Protein AF-A0A7S1PLP3-F1 (afdb_monomer_lite)

Radius of gyration: 29.37 Å; chains: 1; bounding box: 54×60×87 Å

Foldseek 3Di:
DDDDDDDDDDDDDDDDPPPDDDDDDDDDPDDDDDDPDDDDDDDDDDDDDPPPPDPPDPPDPDDQDKDWDWDDDDVQEIEIWIDTPPFWTKFEFAAQWDADVVGDTDGDDDGHYDYRHDHDADDDDPDPTRHDVSHRGDMDTD

pLDDT: mean 73.79, std 24.5, range [32.69, 98.5]

Structure (mmCIF, N/CA/C/O backbone):
data_AF-A0A7S1PLP3-F1
#
_entry.id   AF-A0A7S1PLP3-F1
#
loop_
_atom_site.group_PDB
_atom_site.id
_atom_site.type_symbol
_atom_site.label_atom_id
_atom_site.label_alt_id
_atom_site.label_comp_id
_atom_site.label_asym_id
_atom_site.label_entity_id
_atom_site.label_seq_id
_atom_site.pdbx_PDB_ins_code
_atom_site.Cartn_x
_atom_site.Cartn_y
_atom_site.Cartn_z
_atom_site.occupancy
_atom_site.B_iso_or_equiv
_atom_site.auth_seq_id
_atom_site.auth_comp_id
_atom_site.auth_asym_id
_atom_site.auth_atom_id
_atom_site.pdbx_PDB_model_num
ATOM 1 N N . ASP A 1 1 ? -27.451 32.252 -9.519 1.00 45.56 1 ASP A N 1
ATOM 2 C CA . ASP A 1 1 ? -28.632 31.419 -9.812 1.00 45.56 1 ASP A CA 1
ATOM 3 C C . ASP A 1 1 ? -28.211 30.038 -10.278 1.00 45.56 1 ASP A C 1
ATOM 5 O O . ASP A 1 1 ? -27.270 29.959 -11.060 1.00 45.56 1 ASP A O 1
ATOM 9 N N . MET A 1 2 ? -28.911 29.007 -9.777 1.00 42.78 2 MET A N 1
ATOM 10 C CA . MET A 1 2 ? -28.607 27.554 -9.733 1.00 42.78 2 MET A CA 1
ATOM 11 C C . MET A 1 2 ? -27.787 27.170 -8.484 1.00 42.78 2 MET A C 1
ATOM 13 O O . MET A 1 2 ? -26.572 27.326 -8.490 1.00 42.78 2 MET A O 1
ATOM 17 N N . GLU A 1 3 ? -28.347 26.857 -7.304 1.00 38.97 3 GLU A N 1
ATOM 18 C CA . GLU A 1 3 ? -29.478 25.983 -6.890 1.00 38.97 3 GLU A CA 1
ATOM 19 C C . GLU A 1 3 ? -29.268 24.489 -7.236 1.00 38.97 3 GLU A C 1
ATOM 21 O O . GLU A 1 3 ? -28.968 24.174 -8.385 1.00 38.97 3 GLU A O 1
ATOM 26 N N . TYR A 1 4 ? -29.527 23.618 -6.238 1.00 39.72 4 TYR A N 1
ATOM 27 C CA . TYR A 1 4 ? -29.564 22.134 -6.184 1.00 39.72 4 TYR A CA 1
ATOM 28 C C . TYR A 1 4 ? -28.262 21.407 -5.754 1.00 39.72 4 TYR A C 1
ATOM 30 O O . TYR A 1 4 ? -27.228 21.562 -6.384 1.00 39.72 4 TYR A O 1
ATOM 38 N N . ALA A 1 5 ? -28.221 20.533 -4.736 1.00 37.41 5 ALA A N 1
ATOM 39 C CA . ALA A 1 5 ? -29.271 19.990 -3.868 1.00 37.41 5 ALA A CA 1
ATOM 40 C C . ALA A 1 5 ? -28.665 19.409 -2.573 1.00 37.41 5 ALA A C 1
ATOM 42 O O . ALA A 1 5 ? -27.703 18.643 -2.619 1.00 37.41 5 ALA A O 1
ATOM 43 N N . GLN A 1 6 ? -29.271 19.730 -1.431 1.00 42.69 6 GLN A N 1
ATOM 44 C CA . GLN A 1 6 ? -29.097 19.000 -0.174 1.00 42.69 6 GLN A CA 1
ATOM 45 C C . GLN A 1 6 ? -29.888 17.685 -0.238 1.00 42.69 6 GLN A C 1
ATOM 47 O O . GLN A 1 6 ? -31.063 17.684 -0.603 1.00 42.69 6 GLN A O 1
ATOM 52 N N . LEU A 1 7 ? -29.246 16.577 0.135 1.00 43.81 7 LEU A N 1
ATOM 53 C CA . LEU A 1 7 ? -29.865 15.262 0.326 1.00 43.81 7 LEU A CA 1
ATOM 54 C C . LEU A 1 7 ? -29.689 14.810 1.789 1.00 43.81 7 LEU A C 1
ATOM 56 O O . LEU A 1 7 ? -28.767 15.275 2.458 1.00 43.81 7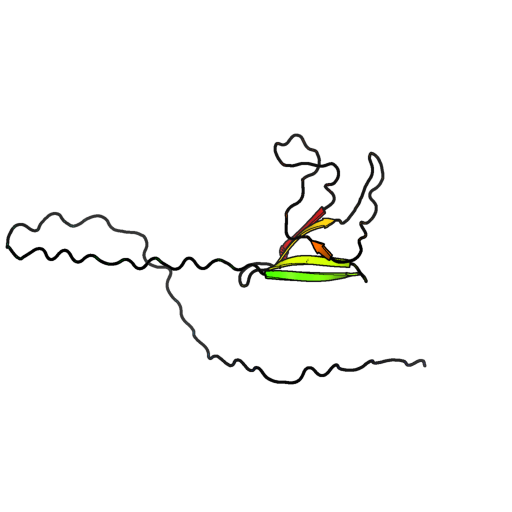 LEU A O 1
ATOM 60 N N . PRO A 1 8 ? -30.618 13.984 2.303 1.00 39.44 8 PRO A N 1
ATOM 61 C CA . PRO A 1 8 ? -31.160 14.131 3.651 1.00 39.44 8 PRO A CA 1
ATOM 62 C C . PRO A 1 8 ? -30.342 13.478 4.765 1.00 39.44 8 PRO A C 1
ATOM 64 O O . PRO A 1 8 ? -29.719 12.431 4.588 1.00 39.44 8 PRO A O 1
ATOM 67 N N . ASP A 1 9 ? -30.475 14.081 5.946 1.00 33.44 9 ASP A N 1
ATOM 68 C CA . ASP A 1 9 ? -30.081 13.544 7.243 1.00 33.44 9 ASP A CA 1
ATOM 69 C C . ASP A 1 9 ? -30.701 12.159 7.467 1.00 33.44 9 ASP A C 1
ATOM 71 O O . ASP A 1 9 ? -31.897 12.009 7.739 1.00 33.44 9 ASP A O 1
ATOM 75 N N . ALA A 1 10 ? -29.874 11.120 7.368 1.00 39.69 10 ALA A N 1
ATOM 76 C CA . ALA A 1 10 ? -30.244 9.797 7.833 1.00 39.69 10 ALA A CA 1
ATOM 77 C C . ALA A 1 10 ? -30.248 9.802 9.368 1.00 39.69 10 ALA A C 1
ATOM 79 O O . ALA A 1 10 ? -29.210 9.805 10.029 1.00 39.69 10 ALA A O 1
ATOM 80 N N . ALA A 1 11 ? -31.458 9.811 9.920 1.00 35.78 11 ALA A N 1
ATOM 81 C CA . ALA A 1 11 ? -31.743 9.625 11.329 1.00 35.78 11 ALA A CA 1
ATOM 82 C C . ALA A 1 11 ? -31.150 8.301 11.848 1.00 35.78 11 ALA A C 1
ATOM 84 O O . ALA A 1 11 ? -31.683 7.224 11.583 1.00 35.78 11 ALA A O 1
ATOM 85 N N . VAL A 1 12 ? -30.086 8.379 12.650 1.00 38.38 12 VAL A N 1
ATOM 86 C CA . VAL A 1 12 ? -29.705 7.294 13.562 1.00 38.38 12 VAL A CA 1
ATOM 87 C C . VAL A 1 12 ? -30.344 7.586 14.914 1.00 38.38 12 VAL A C 1
ATOM 89 O O . VAL A 1 12 ? -29.985 8.524 15.625 1.00 38.38 12 VAL A O 1
ATOM 92 N N . SER A 1 13 ? -31.359 6.783 15.218 1.00 35.69 13 SER A N 1
ATOM 93 C CA . SER A 1 13 ? -32.118 6.806 16.459 1.00 35.69 13 SER A CA 1
ATOM 94 C C . SER A 1 13 ? -31.227 6.499 17.668 1.00 35.69 13 SER A C 1
ATOM 96 O O . SER A 1 13 ? -30.545 5.482 17.744 1.00 35.69 13 SER A O 1
ATOM 98 N N . SER A 1 14 ? -31.272 7.452 18.592 1.00 44.22 14 SER A N 1
ATOM 99 C CA . SER A 1 14 ? -31.024 7.414 20.031 1.00 44.22 14 SER A CA 1
ATOM 100 C C . SER A 1 14 ? -30.798 6.067 20.742 1.00 44.22 14 SER A C 1
ATOM 102 O O . SER A 1 14 ? -31.600 5.145 20.630 1.00 44.22 14 SER A O 1
ATOM 104 N N . ASN A 1 15 ? -29.855 6.150 21.693 1.00 42.16 15 ASN A N 1
ATOM 105 C CA . ASN A 1 15 ? -29.774 5.473 22.999 1.00 42.16 15 ASN A CA 1
ATOM 106 C C . ASN A 1 15 ? -28.843 4.262 23.135 1.00 42.16 15 ASN A C 1
ATOM 108 O O . ASN A 1 15 ? -29.319 3.145 23.267 1.00 42.16 15 ASN A O 1
ATOM 112 N N . THR A 1 16 ? -27.556 4.542 23.387 1.00 39.03 16 THR A N 1
ATOM 113 C CA . THR A 1 16 ? -26.857 3.927 24.533 1.00 39.03 16 THR A CA 1
ATOM 114 C C . THR A 1 16 ? -25.904 4.942 25.159 1.00 39.03 16 THR A C 1
ATOM 116 O O . THR A 1 16 ? -24.770 5.138 24.731 1.00 39.03 16 THR A O 1
ATOM 119 N N . ARG A 1 17 ? -26.390 5.638 26.187 1.00 33.34 17 ARG A N 1
ATOM 120 C CA . ARG A 1 17 ? -25.596 6.540 27.020 1.00 33.34 17 ARG A CA 1
ATOM 121 C C . ARG A 1 17 ? -24.902 5.693 28.094 1.00 33.34 17 ARG A C 1
ATOM 123 O O . ARG A 1 17 ? -25.455 5.504 29.170 1.00 33.34 17 ARG A O 1
ATOM 130 N N . CYS A 1 18 ? -23.707 5.171 27.817 1.00 35.75 18 CYS A N 1
ATOM 131 C CA . CYS A 1 18 ? -22.855 4.589 28.860 1.00 35.75 18 CYS A CA 1
ATOM 132 C C . CYS A 1 18 ? -22.183 5.717 29.651 1.00 35.75 18 CYS A C 1
ATOM 134 O O . CYS A 1 18 ? -21.009 6.022 29.468 1.00 35.75 18 CYS A O 1
ATOM 136 N N . THR A 1 19 ? -22.933 6.366 30.541 1.00 43.66 19 THR A N 1
ATOM 137 C CA . THR A 1 19 ? -22.336 7.135 31.637 1.00 43.66 19 THR A CA 1
ATOM 138 C C . THR A 1 19 ? -21.861 6.158 32.703 1.00 43.66 19 THR A C 1
ATOM 140 O O . THR A 1 19 ? -22.561 5.910 33.681 1.00 43.66 19 THR A O 1
ATOM 143 N N . ALA A 1 20 ? -20.667 5.604 32.512 1.00 39.44 20 ALA A N 1
ATOM 144 C CA . ALA A 1 20 ? -19.888 5.018 33.592 1.00 39.44 20 ALA A CA 1
ATOM 145 C C . ALA A 1 20 ? -18.874 6.072 34.053 1.00 39.44 20 ALA A C 1
ATOM 147 O O . ALA A 1 20 ? -17.803 6.252 33.486 1.00 39.44 20 ALA A O 1
ATOM 148 N N . THR A 1 21 ? -19.318 6.854 35.033 1.00 32.69 21 THR A N 1
ATOM 149 C CA . THR A 1 21 ? -18.531 7.364 36.163 1.00 32.69 21 THR A CA 1
ATOM 150 C C . THR A 1 21 ? -17.008 7.176 36.088 1.00 32.69 21 THR A C 1
ATOM 152 O O . THR A 1 21 ? -16.500 6.076 36.264 1.00 32.69 21 THR A O 1
ATOM 155 N N . ARG A 1 22 ? -16.296 8.296 35.930 1.00 39.47 22 ARG A N 1
ATOM 156 C CA . ARG A 1 22 ? -15.127 8.725 36.723 1.00 39.47 22 ARG A CA 1
ATOM 157 C C . ARG A 1 22 ? -14.527 7.647 37.654 1.00 39.47 22 ARG A C 1
ATOM 159 O O . ARG A 1 22 ? -15.040 7.447 38.749 1.00 39.47 22 ARG A O 1
ATOM 166 N N . TRP A 1 23 ? -13.395 7.054 37.273 1.00 35.97 23 TRP A N 1
ATOM 167 C CA . TRP A 1 23 ? -12.451 6.421 38.206 1.00 35.97 23 TRP A CA 1
ATOM 168 C C . TRP A 1 23 ? -11.042 6.969 37.942 1.00 35.97 23 TRP A C 1
ATOM 170 O O . TRP A 1 23 ? -10.481 6.716 36.877 1.00 35.97 23 TRP A O 1
ATOM 180 N N . PRO A 1 24 ? -10.466 7.749 38.873 1.00 50.97 24 PRO A N 1
ATOM 181 C CA . PRO A 1 24 ? -9.048 8.064 38.884 1.00 50.97 24 PRO A CA 1
ATOM 182 C C . PRO A 1 24 ? -8.333 7.026 39.756 1.00 50.97 24 PRO A C 1
ATOM 184 O O . PRO A 1 24 ? -8.516 7.007 40.970 1.00 50.97 24 PRO A O 1
ATOM 187 N N . SER A 1 25 ? -7.539 6.134 39.172 1.00 47.34 25 SER A N 1
ATOM 188 C CA . SER A 1 25 ? -6.631 5.242 39.919 1.00 47.34 25 SER A CA 1
ATOM 189 C C . SER A 1 25 ? -5.571 4.750 38.924 1.00 47.34 25 SER A C 1
ATOM 191 O O . SER A 1 25 ? -5.881 3.954 38.052 1.00 47.34 25 SER A O 1
ATOM 193 N N . ALA A 1 26 ? -4.363 5.307 38.826 1.00 48.22 26 ALA A N 1
ATOM 194 C CA . ALA A 1 26 ? -3.304 5.251 39.831 1.00 48.22 26 ALA A CA 1
ATOM 195 C C . ALA A 1 26 ? -3.192 3.865 40.495 1.00 48.22 26 ALA A C 1
ATOM 197 O O . ALA A 1 26 ? -3.554 3.696 41.650 1.00 48.22 26 ALA A O 1
ATOM 198 N N . CYS A 1 27 ? -2.660 2.887 39.761 1.00 38.16 27 CYS A N 1
ATOM 199 C CA . CYS A 1 27 ? -1.972 1.722 40.325 1.00 38.16 27 CYS A CA 1
ATOM 200 C C . CYS A 1 27 ? -0.664 1.577 39.537 1.00 38.16 27 CYS A C 1
ATOM 202 O O . CYS A 1 27 ? -0.637 1.058 38.430 1.00 38.16 27 CYS A O 1
ATOM 204 N N . ALA A 1 28 ? 0.367 2.324 39.929 1.00 42.12 28 ALA A N 1
ATOM 205 C CA . ALA A 1 28 ? 1.402 1.816 40.829 1.00 42.12 28 ALA A CA 1
ATOM 206 C C . ALA A 1 28 ? 2.147 0.628 40.201 1.00 42.12 28 ALA A C 1
ATOM 208 O O . ALA A 1 28 ? 1.964 -0.528 40.566 1.00 42.12 28 ALA A O 1
ATOM 209 N N . CYS A 1 29 ? 3.012 0.966 39.244 1.00 39.31 29 CYS A N 1
ATOM 210 C CA . CYS A 1 29 ? 4.127 0.138 38.819 1.00 39.31 29 CYS A CA 1
ATOM 211 C C . CYS A 1 29 ? 5.141 0.115 39.975 1.00 39.31 29 CYS A C 1
ATOM 213 O O . CYS A 1 29 ? 6.014 0.973 40.073 1.00 39.31 29 CYS A O 1
ATOM 215 N N . ALA A 1 30 ? 4.950 -0.789 40.929 1.00 48.56 30 ALA A N 1
ATOM 216 C CA . ALA A 1 30 ? 5.885 -1.009 42.018 1.00 48.56 30 ALA A CA 1
ATOM 217 C C . ALA A 1 30 ? 5.841 -2.483 42.405 1.00 48.56 30 ALA A C 1
ATOM 219 O O . ALA A 1 30 ? 4.760 -3.031 42.590 1.00 48.56 30 ALA A O 1
ATOM 220 N N . LEU A 1 31 ? 7.033 -3.056 42.594 1.00 51.59 31 LEU A N 1
ATOM 221 C CA . LEU A 1 31 ? 7.330 -4.406 43.090 1.00 51.59 31 LEU A CA 1
ATOM 222 C C . LEU A 1 31 ? 7.505 -5.481 42.012 1.00 51.59 31 LEU A C 1
ATOM 224 O O . LEU A 1 31 ? 6.650 -6.331 41.826 1.00 51.59 31 LEU A O 1
ATOM 228 N N . CYS A 1 32 ? 8.695 -5.500 41.405 1.00 41.31 32 CYS A N 1
ATOM 229 C CA . CYS A 1 32 ? 9.356 -6.744 40.985 1.00 41.31 32 CYS A CA 1
ATOM 230 C C . CYS A 1 32 ? 10.892 -6.615 41.064 1.00 41.31 32 CYS A C 1
ATOM 232 O O . CYS A 1 32 ? 11.606 -7.042 40.164 1.00 41.31 32 CYS A O 1
ATOM 234 N N . LEU A 1 33 ? 11.425 -6.028 42.144 1.00 50.53 33 LEU A N 1
ATOM 235 C CA . LEU A 1 33 ? 12.834 -6.205 42.515 1.00 50.53 33 LEU A CA 1
ATOM 236 C C . LEU A 1 33 ? 12.908 -6.675 43.971 1.00 50.53 33 LEU A C 1
ATOM 238 O O . LEU A 1 33 ? 12.685 -5.922 44.914 1.00 50.53 33 LEU A O 1
ATOM 242 N N . LEU A 1 34 ? 13.149 -7.978 44.095 1.00 51.28 34 LEU A N 1
ATOM 243 C CA . LEU A 1 34 ? 13.390 -8.743 45.314 1.00 51.28 34 LEU A CA 1
ATOM 244 C C . LEU A 1 34 ? 14.564 -8.176 46.128 1.00 51.28 34 LEU A C 1
ATOM 246 O O . LEU A 1 34 ? 15.574 -7.788 45.540 1.00 51.28 34 LEU A O 1
ATOM 250 N N . PRO A 1 35 ? 14.548 -8.360 47.457 1.00 44.88 35 PRO A N 1
ATOM 251 C CA . PRO A 1 35 ? 15.753 -8.722 48.176 1.00 44.88 35 PRO A CA 1
ATOM 252 C C . PRO A 1 35 ? 15.658 -10.182 48.636 1.00 44.88 35 PRO A C 1
ATOM 254 O O . PRO A 1 35 ? 14.979 -10.528 49.601 1.00 44.88 35 PRO A O 1
ATOM 257 N N . LEU A 1 36 ? 16.390 -11.041 47.924 1.00 55.62 36 LEU A N 1
ATOM 2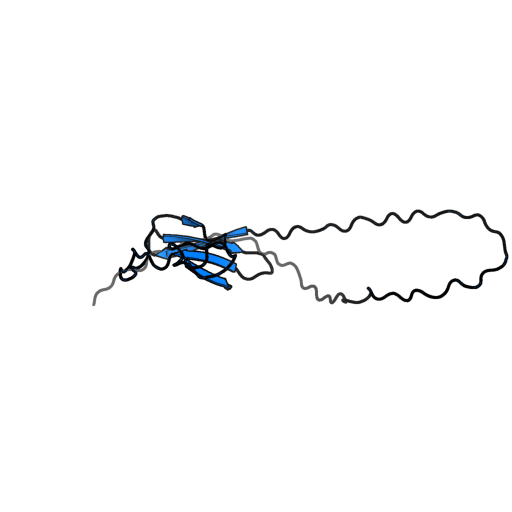58 C CA . LEU A 1 36 ? 16.911 -12.306 48.436 1.00 55.62 36 LEU A CA 1
ATOM 259 C C . LEU A 1 36 ? 17.992 -11.983 49.472 1.00 55.62 36 LEU A C 1
ATOM 261 O O . LEU A 1 36 ? 19.136 -11.759 49.095 1.00 55.62 36 LEU A O 1
ATOM 265 N N . ALA A 1 37 ? 17.637 -11.929 50.751 1.00 50.47 37 ALA A N 1
ATOM 266 C CA . ALA A 1 37 ? 18.532 -12.218 51.875 1.00 50.47 37 ALA A CA 1
ATOM 267 C C . ALA A 1 37 ? 17.799 -11.880 53.169 1.00 50.47 37 ALA A C 1
ATOM 269 O O . ALA A 1 37 ? 17.592 -10.705 53.441 1.00 50.47 37 ALA A O 1
ATOM 270 N N . LEU A 1 38 ? 17.414 -12.903 53.937 1.00 49.28 38 LEU A N 1
ATOM 271 C CA . LEU A 1 38 ? 17.373 -12.942 55.410 1.00 49.28 38 LEU A CA 1
ATOM 272 C C . LEU A 1 38 ? 16.545 -14.162 55.845 1.00 49.28 38 LEU A C 1
ATOM 274 O O . LEU A 1 38 ? 15.411 -14.037 56.281 1.00 49.28 38 LEU A O 1
ATOM 278 N N . LEU A 1 39 ? 17.121 -15.361 55.737 1.00 42.81 39 LEU A N 1
ATOM 279 C CA . LEU A 1 39 ? 16.712 -16.512 56.554 1.00 42.81 39 LEU A CA 1
ATOM 280 C C . LEU A 1 39 ? 17.965 -17.281 56.988 1.00 42.81 39 LEU A C 1
ATOM 282 O O . LEU A 1 39 ? 18.176 -18.442 56.659 1.00 42.81 39 LEU A O 1
ATOM 286 N N . SER A 1 40 ? 18.807 -16.593 57.755 1.00 52.53 40 SER A N 1
ATOM 287 C CA . SER A 1 40 ? 19.903 -17.188 58.518 1.00 52.53 40 SER A CA 1
ATOM 288 C C . SER A 1 40 ? 19.743 -16.751 59.967 1.00 52.53 40 SER A C 1
ATOM 290 O O . SER A 1 40 ? 20.378 -15.785 60.367 1.00 52.53 40 SER A O 1
ATOM 292 N N . VAL A 1 41 ? 18.838 -17.412 60.703 1.00 52.72 41 VAL A N 1
ATOM 293 C CA . VAL A 1 41 ? 18.777 -17.587 62.175 1.00 52.72 41 VAL A CA 1
ATOM 294 C C . VAL A 1 41 ? 17.313 -17.819 62.574 1.00 52.72 41 VAL A C 1
ATOM 296 O O . VAL A 1 41 ? 16.585 -16.891 62.882 1.00 52.72 41 VAL A O 1
ATOM 299 N N . HIS A 1 42 ? 16.888 -19.081 62.611 1.00 40.66 42 HIS A N 1
ATOM 300 C CA . HIS A 1 42 ? 15.872 -19.538 63.564 1.00 40.66 42 HIS A CA 1
ATOM 301 C C . HIS A 1 42 ? 16.277 -20.929 64.052 1.00 40.66 42 HIS A C 1
ATOM 303 O O . HIS A 1 42 ? 15.917 -21.964 63.499 1.00 40.66 42 HIS A O 1
ATOM 309 N N . ARG A 1 43 ? 17.115 -20.938 65.094 1.00 46.66 43 ARG A N 1
ATOM 310 C CA . ARG A 1 43 ? 17.390 -22.118 65.912 1.00 46.66 43 ARG A CA 1
ATOM 311 C C . ARG A 1 43 ? 16.344 -22.149 67.029 1.00 46.66 43 ARG A C 1
ATOM 313 O O . ARG A 1 43 ? 16.277 -21.206 67.805 1.00 46.66 43 ARG A O 1
ATOM 320 N N . ARG A 1 44 ? 15.653 -23.289 67.131 1.00 53.12 44 ARG A N 1
ATOM 321 C CA . ARG A 1 44 ? 14.846 -23.789 68.262 1.00 53.12 44 ARG A CA 1
ATOM 322 C C . ARG A 1 44 ? 13.578 -22.993 68.602 1.00 53.12 44 ARG A C 1
ATOM 324 O O . ARG A 1 44 ? 13.638 -22.009 69.317 1.00 53.12 44 ARG A O 1
ATOM 331 N N . LEU A 1 45 ? 12.424 -23.536 68.236 1.00 44.34 45 LEU A N 1
ATOM 332 C CA . LEU A 1 45 ? 11.508 -24.240 69.146 1.00 44.34 45 LEU A CA 1
ATOM 333 C C . LEU A 1 45 ? 10.419 -24.884 68.283 1.00 44.34 45 LEU A C 1
ATOM 335 O O . LEU A 1 45 ? 9.955 -24.288 67.318 1.00 44.34 45 LEU A O 1
ATOM 339 N N . GLY A 1 46 ? 10.128 -26.152 68.570 1.00 53.19 46 GLY A N 1
ATOM 340 C CA . GLY A 1 46 ? 9.278 -26.992 67.738 1.00 53.19 46 GLY A CA 1
ATOM 341 C C . GLY A 1 46 ? 7.864 -26.449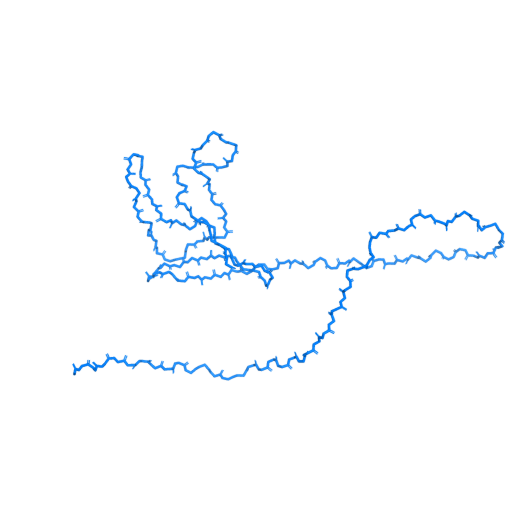 67.622 1.00 53.19 46 GLY A C 1
ATOM 342 O O . GLY A 1 46 ? 7.274 -26.060 68.622 1.00 53.19 46 GLY A O 1
ATOM 343 N N . MET A 1 47 ? 7.335 -26.479 66.405 1.00 48.56 47 MET A N 1
ATOM 344 C CA . MET A 1 47 ? 5.916 -26.396 66.098 1.00 48.56 47 MET A CA 1
ATOM 345 C C . MET A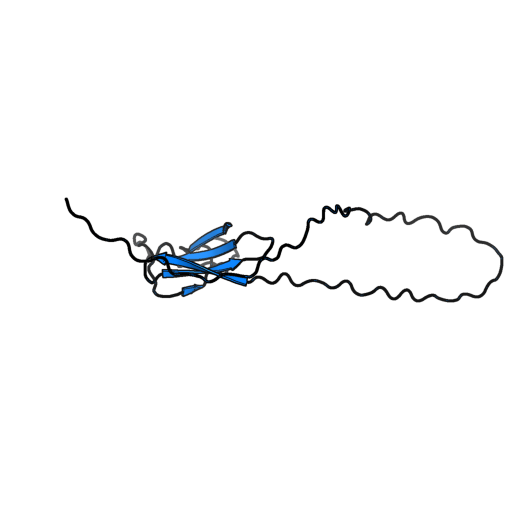 1 47 ? 5.721 -26.919 64.673 1.00 48.56 47 MET A C 1
ATOM 347 O O . MET A 1 47 ? 6.533 -26.672 63.792 1.00 48.56 47 MET A O 1
ATOM 351 N N . SER A 1 48 ? 4.683 -27.733 64.525 1.00 49.31 48 SER A N 1
ATOM 352 C CA . SER A 1 48 ? 4.340 -28.565 63.375 1.00 49.31 48 SER A CA 1
ATOM 353 C C . SER A 1 48 ? 4.316 -27.798 62.047 1.00 49.31 48 SER A C 1
ATOM 355 O O . SER A 1 48 ? 3.524 -26.868 61.890 1.00 49.31 48 SER A O 1
ATOM 357 N N . ASP A 1 49 ? 5.126 -28.242 61.080 1.00 43.47 49 ASP A N 1
ATOM 358 C CA . ASP A 1 49 ? 5.156 -27.713 59.713 1.00 43.47 49 ASP A CA 1
ATOM 359 C C . ASP A 1 49 ? 3.842 -28.040 58.994 1.00 43.47 49 ASP A C 1
ATOM 361 O O . ASP A 1 49 ? 3.641 -29.127 58.450 1.00 43.47 49 ASP A O 1
ATOM 365 N N . THR A 1 50 ? 2.915 -27.087 58.996 1.00 55.81 50 THR A N 1
ATOM 366 C CA . THR A 1 50 ? 1.810 -27.082 58.038 1.00 55.81 50 THR A CA 1
ATOM 367 C C . THR A 1 50 ? 2.309 -26.386 56.779 1.00 55.81 50 THR A C 1
ATOM 369 O O . THR A 1 50 ? 2.431 -25.166 56.715 1.00 55.81 50 THR A O 1
ATOM 372 N N . VAL A 1 51 ? 2.655 -27.192 55.774 1.00 55.56 51 VAL A N 1
ATOM 373 C CA . VAL A 1 51 ? 3.021 -26.721 54.436 1.00 55.56 51 VAL A CA 1
ATOM 374 C C . VAL A 1 51 ? 1.780 -26.087 53.805 1.00 55.56 51 VAL A C 1
ATOM 376 O O . VAL A 1 51 ? 0.916 -26.775 53.263 1.00 55.56 51 VAL A O 1
ATOM 379 N N . ALA A 1 52 ? 1.663 -24.766 53.903 1.00 52.97 52 ALA A N 1
ATOM 380 C CA . ALA A 1 52 ? 0.656 -24.010 53.177 1.00 52.97 52 ALA A CA 1
ATOM 381 C C . ALA A 1 52 ? 1.066 -23.943 51.696 1.00 52.97 52 ALA A C 1
ATOM 383 O O . ALA A 1 52 ? 1.912 -23.136 51.310 1.00 52.97 52 ALA A O 1
ATOM 384 N N . LEU A 1 53 ? 0.484 -24.812 50.860 1.00 57.72 53 LEU A N 1
ATOM 385 C CA . LEU A 1 53 ? 0.552 -24.686 49.402 1.00 57.72 53 LEU A CA 1
ATOM 386 C C . LEU A 1 53 ? -0.185 -23.399 48.999 1.00 57.72 53 LEU A C 1
ATOM 388 O O . LEU A 1 53 ? -1.411 -23.370 48.895 1.00 57.72 53 LEU A O 1
ATOM 392 N N . ALA A 1 54 ? 0.562 -22.317 48.792 1.00 58.09 54 ALA A N 1
ATOM 393 C CA . ALA A 1 54 ? 0.038 -21.115 48.164 1.00 58.09 54 ALA A CA 1
ATOM 394 C C . ALA A 1 54 ? -0.290 -21.438 46.697 1.00 58.09 54 ALA A C 1
ATOM 396 O O . ALA A 1 54 ? 0.600 -21.565 45.856 1.00 58.09 54 ALA A O 1
ATOM 397 N N . LEU A 1 55 ? -1.580 -21.605 46.398 1.00 58.69 55 LEU A N 1
ATOM 398 C CA . LEU A 1 55 ? -2.101 -21.691 45.037 1.00 58.69 55 LEU A CA 1
ATOM 399 C C . LEU A 1 55 ? -1.919 -20.320 44.369 1.00 58.69 55 LEU A C 1
ATOM 401 O O . LEU A 1 55 ? -2.758 -19.431 44.497 1.00 58.69 55 LEU A O 1
ATOM 405 N N . LEU A 1 56 ? -0.791 -20.133 43.684 1.00 61.75 56 LEU A N 1
ATOM 406 C CA . LEU A 1 56 ? -0.591 -19.019 42.764 1.00 61.75 56 LEU A CA 1
ATOM 407 C C . LEU A 1 56 ? -1.600 -19.178 41.625 1.00 61.75 56 LEU A C 1
ATOM 409 O O . LEU A 1 56 ? -1.461 -20.055 40.774 1.00 61.75 56 LEU A O 1
ATOM 413 N N . SER A 1 57 ? -2.650 -18.357 41.654 1.00 67.00 57 SER A N 1
ATOM 414 C CA . SER A 1 57 ? -3.620 -18.277 40.566 1.00 67.00 57 SER A CA 1
ATOM 415 C C . SER A 1 57 ? -2.874 -17.913 39.273 1.00 67.00 57 SER A C 1
ATOM 417 O O . SER A 1 57 ? -2.125 -16.929 39.283 1.00 67.00 57 SER A O 1
ATOM 419 N N . PRO A 1 58 ? -3.014 -18.680 38.175 1.00 66.12 58 PRO A N 1
ATOM 420 C CA . PRO A 1 58 ? -2.400 -18.325 36.905 1.00 66.12 58 PRO A CA 1
ATOM 421 C C . PRO A 1 58 ? -2.969 -16.979 36.457 1.00 66.12 58 PRO A C 1
ATOM 423 O O . PRO A 1 58 ? -4.176 -16.836 36.265 1.00 66.12 58 PRO A O 1
ATOM 426 N N . GLY A 1 59 ? -2.103 -15.971 36.339 1.00 67.19 59 GLY A N 1
ATOM 427 C CA . GLY A 1 59 ? -2.489 -14.679 35.791 1.00 67.19 59 GLY A CA 1
ATOM 428 C C . GLY A 1 59 ? -3.095 -14.881 34.406 1.00 67.19 59 GLY A C 1
ATOM 429 O O . GLY A 1 59 ? -2.482 -15.505 33.541 1.00 67.19 59 GLY A O 1
ATOM 430 N N . SER A 1 60 ? -4.314 -14.388 34.205 1.00 71.00 60 SER A N 1
ATOM 431 C CA . SER A 1 60 ? -4.969 -14.423 32.904 1.00 71.00 60 SER A CA 1
ATOM 432 C C . SER A 1 60 ? -4.159 -13.579 31.922 1.00 71.00 60 SER A C 1
ATOM 434 O O . SER A 1 60 ? -4.190 -12.350 31.979 1.00 71.00 60 SER A O 1
ATOM 436 N N . PHE A 1 61 ? -3.428 -14.226 31.015 1.00 66.44 61 PHE A N 1
ATOM 437 C CA . PHE A 1 61 ? -2.877 -13.560 29.841 1.00 66.44 61 PHE A CA 1
ATOM 438 C C . PHE A 1 61 ? -4.059 -13.138 28.963 1.00 66.44 61 PHE A C 1
ATOM 440 O O . PHE A 1 61 ? -4.706 -13.969 28.328 1.00 66.44 61 PHE A O 1
ATOM 447 N N . GLY A 1 62 ? -4.397 -11.849 28.980 1.00 62.78 62 GLY A N 1
ATOM 448 C CA . GLY A 1 62 ? -5.366 -11.292 28.046 1.00 62.78 62 GLY A CA 1
ATOM 449 C C . GLY A 1 62 ? -4.771 -11.310 26.642 1.00 62.78 62 GLY A C 1
ATOM 450 O O . GLY A 1 62 ? -3.751 -10.669 26.397 1.00 62.78 62 GLY A O 1
ATOM 451 N N . PHE A 1 63 ? -5.389 -12.041 25.717 1.00 64.44 63 PHE A N 1
ATOM 452 C CA . PHE A 1 63 ? -5.054 -11.925 24.302 1.00 64.44 63 PHE A CA 1
ATOM 453 C C . PHE A 1 63 ? -5.447 -10.526 23.821 1.00 64.44 63 PHE A C 1
ATOM 455 O O . PHE A 1 63 ? -6.607 -10.125 23.951 1.00 64.44 63 PHE A O 1
ATOM 462 N N . SER A 1 64 ? -4.489 -9.782 23.264 1.00 68.88 64 SER A N 1
ATOM 463 C CA . SER A 1 64 ? -4.785 -8.512 22.601 1.00 68.88 64 SER A CA 1
ATOM 464 C C . SER A 1 64 ? -5.561 -8.813 21.319 1.00 68.88 64 SER A C 1
ATOM 466 O O . SER A 1 64 ? -4.992 -9.262 20.321 1.00 68.88 64 SER A O 1
ATOM 468 N N . SER A 1 65 ? -6.884 -8.653 21.379 1.00 78.31 65 SER A N 1
ATOM 469 C CA . SER A 1 65 ? -7.763 -8.850 20.229 1.00 78.31 65 SER A CA 1
ATOM 470 C C . SER A 1 65 ? -7.541 -7.698 19.257 1.00 78.31 65 SER A C 1
ATOM 472 O O . SER A 1 65 ? -7.945 -6.570 19.532 1.00 78.31 65 SER A O 1
ATOM 474 N N . HIS A 1 66 ? -6.877 -7.982 18.139 1.00 85.06 66 HIS A N 1
ATOM 475 C CA . HIS A 1 66 ? -6.857 -7.066 17.006 1.00 85.06 66 HIS A CA 1
ATOM 476 C C . HIS A 1 66 ? -8.141 -7.286 16.203 1.00 85.06 66 HIS A C 1
ATOM 478 O O . HIS A 1 66 ? -8.514 -8.424 15.911 1.00 85.06 66 HIS A O 1
ATOM 484 N N . SER A 1 67 ? -8.831 -6.200 15.881 1.00 92.88 67 SER A N 1
ATOM 485 C CA . SER A 1 67 ? -9.950 -6.177 14.945 1.00 92.88 67 SER A CA 1
ATOM 486 C C . SER A 1 67 ? -9.472 -5.751 13.563 1.00 92.88 67 SER A C 1
ATOM 488 O O . SER A 1 67 ? -8.409 -5.151 13.414 1.00 92.88 67 SER A O 1
ATOM 490 N N . THR A 1 68 ? -10.267 -6.044 12.542 1.00 95.94 68 THR A N 1
ATOM 491 C CA . THR A 1 68 ? -10.059 -5.488 11.205 1.00 95.94 68 THR A CA 1
ATOM 492 C C . THR A 1 68 ? -10.768 -4.144 11.074 1.00 95.94 68 THR A C 1
ATOM 494 O O . THR A 1 68 ? -11.786 -3.897 11.726 1.00 95.94 68 THR A O 1
ATOM 497 N N . ILE A 1 69 ? -10.219 -3.265 10.240 1.00 96.69 69 ILE A N 1
ATOM 498 C CA . ILE A 1 69 ? -10.804 -1.966 9.903 1.00 96.69 69 ILE A CA 1
ATOM 499 C C . ILE A 1 69 ? -10.745 -1.753 8.392 1.00 96.69 69 ILE A C 1
ATOM 501 O O . ILE A 1 69 ? -9.692 -1.934 7.788 1.00 96.69 69 ILE A O 1
ATOM 505 N N . ASP A 1 70 ? -11.864 -1.346 7.794 1.00 97.62 70 ASP A N 1
ATOM 506 C CA . ASP A 1 70 ? -11.968 -1.090 6.356 1.00 97.62 70 ASP A CA 1
ATOM 507 C C . ASP A 1 70 ? -12.020 0.425 6.096 1.00 97.62 70 ASP A C 1
ATOM 509 O O . ASP A 1 70 ? -12.836 1.140 6.681 1.00 97.62 70 ASP A O 1
ATOM 513 N N . VAL A 1 71 ? -11.159 0.917 5.203 1.00 97.50 71 VAL A N 1
ATOM 514 C CA . VAL A 1 71 ? -11.089 2.323 4.778 1.00 97.50 71 VAL A CA 1
ATOM 515 C C . VAL A 1 7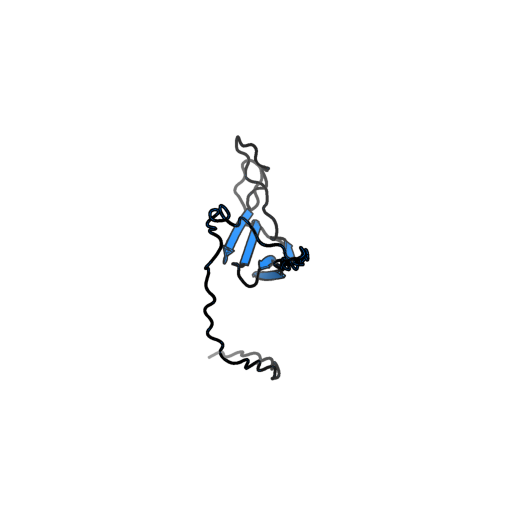1 ? -11.368 2.408 3.282 1.00 97.50 71 VAL A C 1
ATOM 517 O O . VAL A 1 71 ? -10.703 1.758 2.476 1.00 97.50 71 VAL A O 1
ATOM 520 N N . ALA A 1 72 ? -12.355 3.216 2.899 1.00 97.62 72 ALA A N 1
ATOM 521 C CA . ALA A 1 72 ? -12.633 3.517 1.498 1.00 97.62 72 ALA A CA 1
ATOM 522 C C . ALA A 1 72 ? -11.693 4.626 0.999 1.00 97.62 72 ALA A C 1
ATOM 524 O O . ALA A 1 72 ? -11.560 5.657 1.656 1.00 97.62 72 ALA A O 1
ATOM 525 N N . LEU A 1 73 ? -11.059 4.414 -0.157 1.00 95.75 73 LEU A N 1
ATOM 526 C CA . LEU A 1 73 ? -10.174 5.391 -0.801 1.00 95.75 73 LEU A CA 1
ATOM 527 C C . LEU A 1 73 ? -10.907 6.133 -1.926 1.00 95.75 73 LEU A C 1
ATOM 529 O O . LEU A 1 73 ? -11.243 7.307 -1.810 1.00 95.75 73 LEU A O 1
ATOM 533 N N . GLU A 1 74 ? -11.188 5.413 -3.007 1.00 94.12 74 GLU A N 1
ATOM 534 C CA . GLU A 1 74 ? -11.923 5.865 -4.188 1.00 94.12 74 GLU A CA 1
ATOM 535 C C . GLU A 1 74 ? -13.136 4.945 -4.416 1.00 94.12 74 GLU A C 1
ATOM 537 O O . GLU A 1 74 ? -13.205 3.867 -3.812 1.00 94.12 74 GLU A O 1
ATOM 542 N N . PRO A 1 75 ? -14.106 5.314 -5.276 1.00 96.69 75 PRO A N 1
ATOM 543 C CA . PRO A 1 75 ? -15.241 4.450 -5.581 1.00 96.69 75 PRO A CA 1
ATOM 544 C C . PRO A 1 75 ? -14.793 3.046 -6.004 1.00 96.69 75 PRO A C 1
ATOM 546 O O . PRO A 1 75 ? -14.126 2.867 -7.018 1.00 96.69 75 PRO A O 1
ATOM 549 N N . GLY A 1 76 ? -15.166 2.043 -5.208 1.00 95.06 76 GLY A N 1
ATOM 550 C CA . GLY A 1 76 ? -14.805 0.650 -5.462 1.00 95.06 76 GLY A CA 1
ATOM 551 C C . GLY A 1 76 ? -13.446 0.202 -4.917 1.00 95.06 76 GLY A C 1
ATOM 552 O O . GLY A 1 76 ? -13.144 -0.979 -5.040 1.00 95.06 76 GLY A O 1
ATOM 553 N N . MET A 1 77 ? -12.665 1.076 -4.278 1.00 98.00 77 MET A N 1
ATOM 554 C CA . MET A 1 77 ? -11.365 0.755 -3.680 1.00 98.00 77 MET A CA 1
ATOM 555 C C . MET A 1 77 ? -11.441 0.827 -2.153 1.00 98.00 77 MET A C 1
ATOM 557 O O . MET A 1 77 ? -11.508 1.911 -1.572 1.00 98.00 77 MET A O 1
ATOM 561 N N . ILE A 1 78 ? -11.414 -0.336 -1.505 1.00 98.50 78 ILE A N 1
ATOM 562 C CA . ILE A 1 78 ? -11.411 -0.474 -0.045 1.00 98.50 78 ILE A CA 1
ATOM 563 C C . ILE A 1 78 ? -10.088 -1.112 0.379 1.00 98.50 78 ILE A C 1
ATOM 565 O O . ILE A 1 78 ? -9.609 -2.028 -0.289 1.00 98.50 78 ILE A O 1
ATOM 569 N N . VAL A 1 79 ? -9.509 -0.647 1.483 1.00 98.31 79 VAL A N 1
ATOM 570 C CA . VAL A 1 79 ? -8.339 -1.253 2.129 1.00 98.31 79 VAL A CA 1
ATOM 571 C C . VAL A 1 79 ? -8.741 -1.774 3.501 1.00 98.31 79 VAL A C 1
ATOM 573 O O . VAL A 1 79 ? -9.319 -1.031 4.290 1.00 98.31 79 VAL A O 1
ATOM 576 N N . ARG A 1 80 ? -8.401 -3.030 3.795 1.00 98.50 80 ARG A N 1
ATOM 577 C CA . ARG A 1 80 ? -8.584 -3.651 5.108 1.00 98.50 80 ARG A CA 1
ATOM 578 C C . ARG A 1 80 ? -7.273 -3.679 5.881 1.00 98.50 80 ARG A C 1
ATOM 580 O O . ARG A 1 80 ? -6.335 -4.334 5.447 1.00 98.50 80 ARG A O 1
ATOM 587 N N . GLY A 1 81 ? -7.228 -3.021 7.031 1.00 97.56 81 GLY A N 1
ATOM 588 C CA . GLY A 1 81 ? -6.104 -3.045 7.965 1.00 97.56 81 GLY A CA 1
ATOM 589 C C . GLY A 1 81 ? -6.445 -3.729 9.282 1.00 97.56 81 GLY A C 1
ATOM 590 O O . GLY A 1 81 ? -7.523 -4.310 9.452 1.00 97.56 81 GLY A O 1
ATOM 591 N N . ILE A 1 82 ? -5.520 -3.621 10.230 1.00 96.88 82 ILE A N 1
ATOM 592 C CA . ILE A 1 82 ? -5.688 -4.060 11.616 1.00 96.88 82 ILE A CA 1
ATOM 593 C C . ILE A 1 82 ? -5.764 -2.855 12.554 1.00 96.88 82 ILE A C 1
ATOM 595 O O . ILE A 1 82 ? -5.100 -1.839 12.360 1.00 96.88 82 ILE A O 1
ATOM 599 N N . SER A 1 83 ? -6.574 -2.974 13.598 1.00 94.94 83 SER A N 1
ATOM 600 C CA . SER A 1 83 ? -6.653 -2.016 14.696 1.00 94.94 83 SER A CA 1
ATOM 601 C C . SER A 1 83 ? -6.716 -2.759 16.026 1.00 94.94 83 SER A C 1
ATOM 603 O O . SER A 1 83 ? -7.309 -3.834 16.131 1.00 94.94 83 SER A O 1
ATOM 605 N N . ALA A 1 84 ? -6.096 -2.196 17.058 1.00 87.81 84 ALA A N 1
ATOM 606 C CA . ALA A 1 84 ? -6.214 -2.686 18.426 1.00 87.81 84 ALA A CA 1
ATOM 607 C C . ALA A 1 84 ? -6.650 -1.537 19.344 1.00 87.81 84 ALA A C 1
ATOM 609 O O . ALA A 1 84 ? -6.318 -0.385 19.072 1.00 87.81 84 ALA A O 1
ATOM 610 N N . PRO A 1 85 ? -7.354 -1.813 20.458 1.00 83.38 85 PRO A N 1
ATOM 611 C CA . PRO A 1 85 ? -7.889 -0.762 21.331 1.00 83.38 85 PRO A CA 1
ATOM 612 C C . PRO A 1 85 ? -6.837 0.218 21.868 1.00 83.38 85 PRO A C 1
ATOM 614 O O . PRO A 1 85 ? -7.159 1.348 22.217 1.00 83.38 85 PRO A O 1
ATOM 617 N N . THR A 1 86 ? -5.585 -0.229 21.966 1.00 85.94 86 THR A N 1
ATOM 618 C CA . THR A 1 86 ? -4.468 0.518 22.556 1.00 85.94 86 THR A CA 1
ATOM 619 C C . THR A 1 86 ? -3.324 0.758 21.571 1.00 85.94 86 THR A C 1
ATOM 621 O O . THR A 1 86 ? -2.242 1.163 21.992 1.00 85.94 86 THR A O 1
ATOM 624 N N . THR A 1 87 ? -3.517 0.465 20.284 1.00 85.75 87 THR A N 1
ATOM 625 C CA . THR A 1 87 ? -2.464 0.548 19.264 1.00 85.75 87 THR A CA 1
ATOM 626 C C . THR A 1 87 ? -2.977 1.313 18.053 1.00 85.75 87 THR A C 1
ATOM 628 O O . THR A 1 87 ? -4.162 1.254 17.734 1.00 85.75 87 THR A O 1
ATOM 631 N N . ALA A 1 88 ? -2.065 2.026 17.395 1.00 91.31 88 ALA A N 1
ATOM 632 C CA . ALA A 1 88 ? -2.308 2.667 16.112 1.00 91.31 88 ALA A CA 1
ATOM 633 C C . ALA A 1 88 ? -2.918 1.683 15.100 1.00 91.31 88 ALA A C 1
ATOM 635 O O . ALA A 1 88 ? -2.589 0.492 15.107 1.00 91.31 88 ALA A O 1
ATOM 636 N N . ALA A 1 89 ? -3.796 2.178 14.229 1.00 95.69 89 ALA A N 1
ATOM 637 C CA . ALA A 1 89 ? -4.281 1.372 13.115 1.00 95.69 89 ALA A CA 1
ATOM 638 C C . ALA A 1 89 ? -3.138 1.183 12.116 1.00 95.69 89 ALA A C 1
ATOM 640 O O . ALA A 1 89 ? -2.413 2.137 11.833 1.00 95.69 89 ALA A O 1
ATOM 641 N N . SER A 1 90 ? -2.974 -0.022 11.574 1.00 96.94 90 SER A N 1
ATOM 642 C CA . SER A 1 90 ? -1.941 -0.286 10.576 1.00 96.94 90 SER A CA 1
ATOM 643 C C . SER A 1 90 ? -2.492 -0.951 9.325 1.00 96.94 90 SER A C 1
ATOM 645 O O . SER A 1 90 ? -3.406 -1.780 9.356 1.00 96.94 90 SER A O 1
ATOM 647 N N . PHE A 1 91 ? -1.903 -0.548 8.207 1.00 98.12 91 PHE A N 1
ATOM 648 C CA . PHE A 1 91 ? -2.200 -1.039 6.877 1.00 98.12 91 PHE A CA 1
ATOM 649 C C . PHE A 1 91 ? -0.869 -1.309 6.191 1.00 98.12 91 PHE A C 1
ATOM 651 O O . PHE A 1 91 ? -0.042 -0.409 6.069 1.00 98.12 91 PHE A O 1
ATOM 658 N N . HIS A 1 92 ? -0.658 -2.543 5.765 1.00 98.06 92 HIS A N 1
ATOM 659 C CA . HIS A 1 92 ? 0.595 -3.014 5.206 1.00 98.06 92 HIS A CA 1
ATOM 660 C C . HIS A 1 92 ? 0.437 -3.373 3.734 1.00 98.06 92 HIS A C 1
ATOM 662 O O . HIS A 1 92 ? -0.549 -3.984 3.329 1.00 98.06 92 HIS A O 1
ATOM 668 N N . SER A 1 93 ? 1.440 -3.016 2.938 1.00 97.56 93 SER A N 1
ATOM 669 C CA . SER A 1 93 ? 1.565 -3.401 1.531 1.00 97.56 93 SER A CA 1
ATOM 670 C C . SER A 1 93 ? 0.356 -3.033 0.676 1.00 97.56 93 SER A C 1
ATOM 672 O O . SER A 1 93 ? -0.082 -3.792 -0.189 1.00 97.56 93 SER A O 1
ATOM 674 N N . ILE A 1 94 ? -0.152 -1.815 0.884 1.00 98.19 94 ILE A N 1
ATOM 675 C CA . ILE A 1 94 ? -1.137 -1.207 -0.009 1.00 98.19 94 ILE A CA 1
ATOM 676 C C . ILE A 1 94 ? -0.434 -0.927 -1.345 1.00 98.19 94 ILE A C 1
ATOM 678 O O . ILE A 1 94 ? 0.531 -0.157 -1.361 1.00 98.19 94 ILE A O 1
ATOM 682 N N . PRO A 1 95 ? -0.883 -1.504 -2.472 1.00 97.75 95 PRO A N 1
ATOM 683 C CA . PRO A 1 95 ? -0.249 -1.260 -3.757 1.00 97.75 95 PRO A CA 1
ATOM 684 C C . PRO A 1 95 ? -0.511 0.184 -4.190 1.00 97.75 95 PRO A C 1
ATOM 686 O O . PRO A 1 95 ? -1.663 0.590 -4.339 1.00 97.75 95 PRO A O 1
ATOM 689 N N . TYR A 1 96 ? 0.551 0.956 -4.424 1.00 97.50 96 TYR A N 1
ATOM 690 C CA . TYR A 1 96 ? 0.434 2.325 -4.948 1.00 97.50 96 TYR A CA 1
ATOM 691 C C . TYR A 1 96 ? 0.770 2.402 -6.439 1.00 97.50 96 TYR A C 1
ATOM 693 O O . TYR A 1 96 ? 0.255 3.264 -7.154 1.00 97.50 96 TYR A O 1
ATOM 701 N N . ALA A 1 97 ? 1.591 1.474 -6.933 1.00 97.94 97 ALA A N 1
ATOM 702 C CA . ALA A 1 97 ? 1.967 1.387 -8.333 1.00 97.94 97 ALA A CA 1
ATOM 703 C C . ALA A 1 97 ? 2.161 -0.063 -8.787 1.00 97.94 97 ALA A C 1
ATOM 705 O O . ALA A 1 97 ? 2.265 -0.982 -7.981 1.00 97.94 97 ALA A O 1
ATOM 706 N N . ARG A 1 98 ? 2.199 -0.261 -10.104 1.00 96.44 98 ARG A N 1
ATOM 707 C CA . ARG A 1 98 ? 2.616 -1.498 -10.773 1.00 96.44 98 ARG A CA 1
ATOM 708 C C . ARG A 1 98 ? 3.559 -1.130 -11.913 1.00 96.44 98 ARG A C 1
ATOM 710 O O . ARG A 1 98 ? 3.314 -0.142 -12.606 1.00 96.44 98 ARG A O 1
ATOM 717 N N . ALA A 1 99 ? 4.601 -1.924 -12.119 1.00 96.06 99 ALA A N 1
ATOM 718 C CA . ALA A 1 99 ? 5.570 -1.717 -13.189 1.00 96.06 99 ALA A CA 1
ATOM 719 C C . ALA A 1 99 ? 5.995 -3.056 -13.801 1.00 96.06 99 ALA A C 1
ATOM 721 O O . ALA A 1 99 ? 6.108 -4.060 -13.097 1.00 96.06 99 ALA A O 1
ATOM 722 N N . GLY A 1 100 ? 6.228 -3.061 -15.114 1.00 94.12 100 GLY A N 1
ATOM 723 C CA . GLY A 1 100 ? 6.995 -4.105 -15.784 1.00 94.12 100 GLY A CA 1
ATOM 724 C C . GLY A 1 100 ? 8.502 -3.856 -15.670 1.00 94.12 100 GLY A C 1
ATOM 725 O O . GLY A 1 100 ? 8.958 -2.844 -15.134 1.00 94.12 100 GLY A O 1
ATOM 726 N N . ARG A 1 101 ? 9.309 -4.778 -16.204 1.00 95.38 101 ARG A N 1
ATOM 727 C CA . ARG A 1 101 ? 10.768 -4.602 -16.244 1.00 95.38 101 ARG A CA 1
ATOM 728 C C . ARG A 1 101 ? 11.125 -3.467 -17.195 1.00 95.38 101 ARG A C 1
ATOM 730 O O . ARG A 1 101 ? 10.791 -3.546 -18.372 1.00 95.38 101 ARG A O 1
ATOM 737 N N . TRP A 1 102 ? 11.869 -2.481 -16.693 1.00 95.50 102 TRP A N 1
ATOM 738 C CA . TRP A 1 102 ? 12.297 -1.304 -17.463 1.00 95.50 102 TRP A CA 1
ATOM 739 C C . TRP A 1 102 ? 11.134 -0.453 -17.990 1.00 95.50 102 TRP A C 1
ATOM 741 O O . TRP A 1 102 ? 11.265 0.223 -19.008 1.00 95.50 102 TRP A O 1
ATOM 751 N N . GLU A 1 103 ? 10.002 -0.482 -17.291 1.00 96.12 103 GLU A N 1
ATOM 752 C CA . GLU A 1 103 ? 8.833 0.336 -17.590 1.00 96.12 103 GLU A CA 1
ATOM 753 C C . GLU A 1 103 ? 8.593 1.350 -16.472 1.00 96.12 103 GLU A C 1
ATOM 755 O O . GLU A 1 103 ? 8.863 1.084 -15.300 1.00 96.12 103 GLU A O 1
ATOM 760 N N . GLU A 1 104 ? 8.048 2.511 -16.835 1.00 97.88 104 GLU A N 1
ATOM 761 C CA . GLU A 1 104 ? 7.621 3.515 -15.860 1.00 97.88 104 GLU A CA 1
ATOM 762 C C . GLU A 1 104 ? 6.466 2.962 -14.999 1.00 97.88 104 GLU A C 1
ATOM 764 O O . GLU A 1 104 ? 5.511 2.395 -15.554 1.00 97.88 104 GLU A O 1
ATOM 769 N N . PRO A 1 105 ? 6.500 3.135 -13.665 1.00 97.62 105 PRO A N 1
ATOM 770 C CA . PRO A 1 105 ? 5.406 2.735 -12.794 1.00 97.62 105 PRO A CA 1
ATOM 771 C C . PRO A 1 105 ? 4.101 3.451 -13.146 1.00 97.62 105 PRO A C 1
ATOM 773 O O . PRO A 1 105 ? 4.049 4.655 -13.394 1.00 97.62 105 PRO A O 1
ATOM 776 N N . ARG A 1 106 ? 3.002 2.700 -13.107 1.00 98.12 106 ARG A N 1
ATOM 777 C CA . ARG A 1 106 ? 1.640 3.226 -13.252 1.00 98.12 106 ARG A CA 1
ATOM 778 C C . ARG A 1 106 ? 0.888 3.064 -11.946 1.00 98.12 106 ARG A C 1
ATOM 780 O O . ARG A 1 106 ? 1.081 2.067 -11.257 1.00 98.12 106 ARG A O 1
ATOM 787 N N . ALA A 1 107 ? 0.002 4.008 -11.634 1.00 97.62 107 ALA A N 1
ATOM 788 C CA . ALA A 1 107 ? -0.827 3.950 -10.433 1.00 97.62 107 ALA A CA 1
ATOM 789 C C . ALA A 1 107 ? -1.584 2.615 -10.343 1.00 97.62 107 ALA A C 1
ATOM 791 O O . ALA A 1 107 ? -2.226 2.182 -11.306 1.00 97.62 107 ALA A O 1
ATOM 792 N N . ALA A 1 108 ? -1.507 1.963 -9.185 1.00 96.94 108 ALA A N 1
ATOM 793 C CA . ALA A 1 108 ? -2.224 0.722 -8.950 1.00 96.94 108 ALA A CA 1
ATOM 794 C C . ALA A 1 108 ? -3.724 1.000 -8.796 1.00 96.94 108 ALA A C 1
ATOM 796 O O . ALA A 1 108 ? -4.141 1.938 -8.119 1.00 96.94 108 ALA A O 1
ATOM 797 N N . ARG A 1 109 ? -4.545 0.153 -9.420 1.00 96.31 109 ARG A N 1
ATOM 798 C CA . ARG A 1 109 ? -6.005 0.161 -9.297 1.00 96.31 109 ARG A CA 1
ATOM 799 C C . ARG A 1 109 ? -6.479 -1.245 -8.954 1.00 96.31 109 ARG A C 1
ATOM 801 O O . ARG A 1 109 ? -5.898 -2.224 -9.426 1.00 96.31 109 ARG A O 1
ATOM 808 N N . TRP A 1 110 ? -7.522 -1.340 -8.142 1.00 96.31 110 TRP A N 1
ATOM 809 C CA . TRP A 1 110 ? -8.201 -2.592 -7.817 1.00 96.31 110 TRP A CA 1
ATOM 810 C C . TRP A 1 110 ? -9.693 -2.333 -7.618 1.00 96.31 110 TRP A C 1
ATOM 812 O O . TRP A 1 110 ? -10.126 -1.186 -7.542 1.00 96.31 110 TRP A O 1
ATOM 822 N N . GLN A 1 111 ? -10.470 -3.410 -7.540 1.00 97.81 111 GLN A N 1
ATOM 823 C CA . GLN A 1 111 ? -11.892 -3.363 -7.231 1.00 97.81 111 GLN A CA 1
ATOM 824 C C . GLN A 1 111 ? -12.161 -4.242 -6.010 1.00 97.81 111 GLN A C 1
ATOM 826 O O . GLN A 1 111 ? -11.686 -5.374 -5.939 1.00 97.81 111 GLN A O 1
ATOM 831 N N . GLY A 1 112 ? -12.952 -3.736 -5.070 1.00 97.88 112 GLY A N 1
ATOM 832 C CA . GLY A 1 112 ? -13.282 -4.415 -3.824 1.00 97.88 112 GLY A CA 1
ATOM 833 C C . GLY A 1 112 ? -12.271 -4.142 -2.712 1.00 97.88 112 GLY A C 1
ATOM 834 O O . GLY A 1 112 ? -11.713 -3.049 -2.610 1.00 97.88 112 GLY A O 1
ATOM 835 N N . VAL A 1 113 ? -12.089 -5.140 -1.848 1.00 98.38 113 VAL A N 1
ATOM 836 C CA . VAL A 1 113 ? -11.262 -5.042 -0.641 1.00 98.38 113 VAL A CA 1
ATOM 837 C C . VAL A 1 113 ? -9.853 -5.552 -0.929 1.00 98.38 113 VAL A C 1
ATOM 839 O O . VAL A 1 113 ? -9.676 -6.719 -1.271 1.00 98.38 113 VAL A O 1
ATOM 842 N N . GLN A 1 114 ? -8.861 -4.685 -0.749 1.00 98.19 114 GLN A N 1
ATOM 843 C CA . GLN A 1 114 ? -7.452 -5.047 -0.673 1.00 98.19 114 GLN A CA 1
ATOM 844 C C . GLN A 1 114 ? -7.109 -5.382 0.779 1.00 98.19 114 GLN A C 1
ATOM 846 O O . GLN A 1 114 ? -7.248 -4.533 1.661 1.00 98.19 114 GLN A O 1
ATOM 851 N N . ASP A 1 115 ? -6.664 -6.611 1.024 1.00 98.12 115 ASP A N 1
ATOM 852 C CA . ASP A 1 115 ? -6.193 -7.030 2.343 1.00 98.12 115 ASP A CA 1
ATOM 853 C C . ASP A 1 115 ? -4.786 -6.473 2.591 1.00 98.12 115 ASP A C 1
ATOM 855 O O . ASP A 1 115 ? -3.838 -6.815 1.885 1.00 98.12 115 ASP A O 1
ATOM 859 N N . ALA A 1 116 ? -4.685 -5.581 3.571 1.00 98.06 116 ALA A N 1
ATOM 860 C CA . ALA A 1 116 ? -3.469 -4.907 4.001 1.00 98.06 116 ALA A CA 1
ATOM 861 C C . ALA A 1 116 ? -3.139 -5.257 5.463 1.00 98.06 116 ALA A C 1
ATOM 863 O O . ALA A 1 116 ? -2.634 -4.433 6.224 1.00 98.06 116 ALA A O 1
ATOM 864 N N . THR A 1 117 ? -3.460 -6.477 5.898 1.00 97.56 117 THR A N 1
ATOM 865 C CA . THR A 1 117 ? -3.188 -6.941 7.270 1.00 97.56 117 THR A CA 1
ATOM 866 C C . THR A 1 117 ? -1.805 -7.578 7.435 1.00 97.56 117 THR A C 1
ATOM 868 O O . THR A 1 117 ? -1.412 -7.908 8.552 1.00 97.56 117 THR A O 1
ATOM 871 N N . SER A 1 118 ? -1.056 -7.755 6.340 1.00 96.12 118 SER A N 1
ATOM 872 C CA . SER A 1 118 ? 0.235 -8.452 6.319 1.00 96.12 118 SER A CA 1
ATOM 873 C C . SER A 1 118 ? 1.300 -7.677 5.549 1.00 96.12 118 SER A C 1
ATOM 875 O O . SER A 1 118 ? 1.016 -7.057 4.527 1.00 96.12 118 SER A O 1
ATOM 877 N N . VAL A 1 119 ? 2.542 -7.763 6.024 1.00 96.12 119 VAL A N 1
ATOM 878 C CA . VAL A 1 119 ? 3.707 -7.177 5.352 1.00 96.12 119 VAL A CA 1
ATOM 879 C C . VAL A 1 119 ? 4.048 -7.991 4.101 1.00 96.12 119 VAL A C 1
ATOM 881 O O . VAL A 1 119 ? 4.150 -9.217 4.147 1.00 96.12 119 VAL A O 1
ATOM 884 N N . GLY A 1 120 ? 4.216 -7.296 2.985 1.00 94.06 120 GLY A N 1
ATOM 885 C CA . GLY A 1 120 ? 4.636 -7.822 1.696 1.00 94.06 120 GLY A CA 1
ATOM 886 C C . GLY A 1 120 ? 6.160 -7.877 1.543 1.00 94.06 120 GLY A C 1
ATOM 887 O O . GLY A 1 120 ? 6.910 -7.505 2.448 1.00 94.06 120 GLY A O 1
ATOM 888 N N . PRO A 1 121 ? 6.648 -8.382 0.402 1.00 95.69 121 PRO A N 1
ATOM 889 C CA . PRO A 1 121 ? 8.078 -8.528 0.156 1.00 95.69 121 PRO A CA 1
ATOM 890 C C . PRO A 1 121 ? 8.767 -7.173 -0.055 1.00 95.69 121 PRO A C 1
ATOM 892 O O . PRO A 1 121 ? 8.188 -6.237 -0.604 1.00 95.69 121 PRO A O 1
ATOM 895 N N . SER A 1 122 ? 10.050 -7.095 0.306 1.00 95.31 122 SER A N 1
ATOM 896 C CA . SER A 1 122 ? 10.896 -5.961 -0.075 1.00 95.31 122 SER A CA 1
ATOM 897 C C . SER A 1 122 ? 11.277 -6.034 -1.558 1.00 95.31 122 SER A C 1
ATOM 899 O O . SER A 1 122 ? 11.189 -7.089 -2.187 1.00 95.31 122 SER A O 1
ATOM 901 N N . CYS A 1 123 ? 11.774 -4.936 -2.127 1.00 95.25 123 CYS A N 1
ATOM 902 C CA . CYS A 1 123 ? 12.352 -4.988 -3.469 1.00 95.25 123 CYS A CA 1
ATOM 903 C C . CYS A 1 123 ? 13.614 -5.856 -3.507 1.00 95.25 123 CYS A C 1
ATOM 905 O O . CYS A 1 123 ? 14.275 -6.061 -2.482 1.00 95.25 123 CYS A O 1
ATOM 907 N N . MET A 1 124 ? 13.950 -6.359 -4.697 1.00 94.56 124 MET A N 1
ATOM 908 C CA . MET A 1 124 ? 15.172 -7.128 -4.922 1.00 94.56 124 MET A CA 1
ATOM 909 C C . MET A 1 124 ? 16.406 -6.307 -4.531 1.00 94.56 124 MET A C 1
ATOM 911 O O . MET A 1 124 ? 16.777 -5.333 -5.183 1.00 94.56 124 MET A O 1
ATOM 915 N N . GLN A 1 125 ? 17.054 -6.725 -3.450 1.00 93.56 125 GLN A N 1
ATOM 916 C CA . GLN A 1 125 ? 18.344 -6.225 -2.995 1.00 93.56 125 GLN A CA 1
ATOM 917 C C . GLN A 1 125 ? 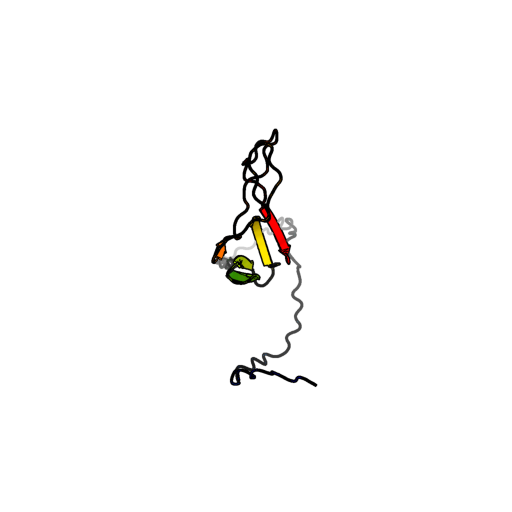19.194 -7.420 -2.544 1.00 93.56 125 GLN A C 1
ATOM 919 O O . GLN A 1 125 ? 18.649 -8.499 -2.305 1.00 93.56 125 GLN A O 1
ATOM 924 N N . PRO A 1 126 ? 20.521 -7.271 -2.410 1.00 91.50 126 PRO A N 1
ATOM 925 C CA . PRO A 1 126 ? 21.365 -8.303 -1.816 1.00 91.50 126 PRO A CA 1
ATOM 926 C C . PRO A 1 126 ? 21.066 -8.432 -0.308 1.00 91.50 126 PRO A C 1
ATOM 928 O O . PRO A 1 126 ? 21.785 -7.894 0.531 1.00 91.50 126 PRO A O 1
ATOM 931 N N . SER A 1 127 ? 19.970 -9.101 0.049 1.00 87.31 127 SER A N 1
ATOM 932 C CA . SER A 1 127 ? 19.521 -9.324 1.426 1.00 87.31 127 SER A CA 1
ATOM 933 C C . SER A 1 127 ? 18.977 -10.743 1.611 1.00 87.31 127 SER A C 1
ATOM 935 O O . SER A 1 127 ? 18.722 -11.470 0.652 1.00 87.31 127 SER A O 1
ATOM 937 N N . SER A 1 128 ? 18.815 -11.152 2.870 1.00 80.75 128 SER A N 1
ATOM 938 C CA . SER A 1 128 ? 18.200 -12.431 3.247 1.00 80.75 128 SER A CA 1
ATOM 939 C C . SER A 1 128 ? 16.688 -12.338 3.496 1.00 80.75 128 SER A C 1
ATOM 941 O O . SER A 1 128 ? 16.075 -13.333 3.881 1.00 80.75 128 SER A O 1
ATOM 943 N N . SER A 1 129 ? 16.075 -11.163 3.314 1.00 88.50 129 SER A N 1
ATOM 944 C CA . SER A 1 129 ? 14.634 -10.962 3.496 1.00 88.50 129 SER A CA 1
ATOM 945 C C . SER A 1 129 ? 13.836 -11.482 2.292 1.00 88.50 129 SER A C 1
ATOM 947 O O . SER A 1 129 ? 14.356 -11.480 1.171 1.00 88.50 129 SER A O 1
ATOM 949 N N . PRO A 1 130 ? 12.564 -11.891 2.481 1.00 91.19 130 PRO A N 1
ATOM 950 C CA . PRO A 1 130 ? 11.663 -12.144 1.362 1.00 91.19 130 PRO A CA 1
ATOM 951 C C . PRO A 1 130 ? 11.633 -10.927 0.434 1.00 91.19 130 PRO A C 1
ATOM 953 O O . PRO A 1 130 ? 11.298 -9.823 0.866 1.00 91.19 130 PRO A O 1
ATOM 956 N N . SER A 1 131 ? 12.009 -11.133 -0.826 1.00 95.12 131 SER A N 1
ATOM 957 C CA . SER A 1 131 ? 12.066 -10.077 -1.832 1.00 95.12 131 SER A CA 1
ATOM 958 C C . SER A 1 131 ? 11.342 -10.479 -3.111 1.00 95.12 131 SER A C 1
ATOM 960 O O . SER A 1 131 ? 11.195 -11.662 -3.420 1.00 95.12 131 SER A O 1
ATOM 962 N N . SER A 1 132 ? 10.848 -9.478 -3.831 1.00 94.88 132 SER A N 1
ATOM 963 C CA . SER A 1 132 ? 10.105 -9.624 -5.079 1.00 94.88 132 SER A CA 1
ATOM 964 C C . SER A 1 132 ? 10.347 -8.404 -5.967 1.00 94.88 132 SER A C 1
ATOM 966 O O . SER A 1 132 ? 10.652 -7.320 -5.473 1.00 94.88 132 SER A O 1
ATOM 968 N N . GLU A 1 133 ? 10.186 -8.570 -7.278 1.00 94.81 133 GLU A N 1
ATOM 969 C CA . GLU A 1 133 ? 10.047 -7.441 -8.212 1.00 94.81 133 GLU A CA 1
ATOM 970 C C . GLU A 1 133 ? 8.687 -6.735 -8.029 1.00 94.81 133 GLU A C 1
ATOM 972 O O . GLU A 1 133 ? 8.564 -5.539 -8.274 1.00 94.81 133 GLU A O 1
ATOM 977 N N . ASP A 1 134 ? 7.667 -7.454 -7.540 1.00 95.31 134 ASP A N 1
ATOM 978 C CA . ASP A 1 134 ? 6.369 -6.889 -7.150 1.00 95.31 134 ASP A CA 1
ATOM 979 C C . ASP A 1 134 ? 6.421 -6.412 -5.690 1.00 95.31 134 ASP A C 1
ATOM 981 O O . ASP A 1 134 ? 5.928 -7.072 -4.776 1.00 95.31 134 ASP A O 1
ATOM 985 N N . CYS A 1 135 ? 7.135 -5.306 -5.472 1.00 95.88 135 CYS A N 1
ATOM 986 C CA . CYS A 1 135 ? 7.414 -4.722 -4.153 1.00 95.88 135 CYS A CA 1
ATOM 987 C C . CYS A 1 135 ? 6.844 -3.304 -3.973 1.00 95.88 135 CYS A C 1
ATOM 989 O O . CYS A 1 135 ? 7.122 -2.652 -2.967 1.00 95.88 135 CYS A O 1
ATOM 991 N N . LEU A 1 136 ? 6.077 -2.788 -4.943 1.00 97.75 136 LEU A N 1
ATOM 992 C CA . LEU A 1 136 ? 5.560 -1.409 -4.949 1.00 97.75 136 LEU A CA 1
ATOM 993 C C . LEU A 1 136 ? 4.322 -1.247 -4.046 1.00 97.75 136 LEU A C 1
ATOM 995 O O . LEU A 1 136 ? 3.253 -0.796 -4.470 1.00 97.75 136 LEU A O 1
ATOM 999 N N . GLY A 1 137 ? 4.488 -1.630 -2.783 1.00 97.44 137 GLY A N 1
ATOM 1000 C CA . GLY A 1 137 ? 3.537 -1.433 -1.698 1.00 97.44 137 GLY A CA 1
ATOM 1001 C C . GLY A 1 137 ? 4.010 -0.357 -0.724 1.00 97.44 137 GLY A C 1
ATOM 1002 O O . GLY A 1 137 ? 5.201 -0.058 -0.637 1.00 97.44 137 GLY A O 1
ATOM 1003 N N . LEU A 1 138 ? 3.070 0.229 0.009 1.00 97.38 138 LEU A N 1
ATOM 1004 C CA . LEU A 1 138 ? 3.357 1.125 1.126 1.00 97.38 138 LEU A CA 1
ATOM 1005 C C . LEU A 1 138 ? 2.677 0.649 2.406 1.00 97.38 138 LEU A C 1
ATOM 1007 O O . LEU A 1 138 ? 1.643 -0.023 2.365 1.00 97.38 138 LEU A O 1
ATOM 1011 N N . ASP A 1 139 ? 3.260 1.061 3.527 1.00 97.88 139 ASP A N 1
ATOM 1012 C CA . ASP A 1 139 ? 2.760 0.796 4.868 1.00 97.88 139 ASP A CA 1
ATOM 1013 C C . ASP A 1 139 ? 2.352 2.124 5.525 1.00 97.88 139 ASP A C 1
ATOM 1015 O O . ASP A 1 139 ? 3.086 3.113 5.454 1.00 97.88 139 ASP A O 1
ATOM 1019 N N . VAL A 1 140 ? 1.184 2.153 6.170 1.00 97.56 140 VAL A N 1
ATOM 1020 C CA . VAL A 1 140 ? 0.631 3.329 6.864 1.00 97.56 140 VAL A CA 1
ATOM 1021 C C . VAL A 1 140 ? 0.250 2.946 8.287 1.00 97.56 140 VAL A C 1
ATOM 1023 O O . VAL A 1 140 ? -0.411 1.931 8.502 1.00 97.56 140 VAL A O 1
ATOM 1026 N N . ILE A 1 141 ? 0.643 3.778 9.252 1.00 96.00 141 ILE A N 1
ATOM 1027 C CA . ILE A 1 141 ? 0.329 3.623 10.676 1.00 96.00 141 ILE A CA 1
ATOM 1028 C C . ILE A 1 141 ? -0.287 4.942 11.168 1.00 96.00 141 ILE A C 1
ATOM 1030 O O . ILE A 1 141 ? 0.304 5.998 10.932 1.00 96.00 141 ILE A O 1
ATOM 1034 N N . LEU A 1 142 ? -1.462 4.880 11.806 1.00 89.25 142 LEU A N 1
ATOM 1035 C CA . LEU A 1 142 ? -2.280 6.030 12.236 1.00 89.25 142 LEU A CA 1
ATOM 1036 C C . LEU A 1 142 ? -2.555 6.031 13.740 1.00 89.25 142 LEU A C 1
ATOM 1038 O O . LEU A 1 142 ? -3.043 4.991 14.240 1.00 89.25 142 LEU A O 1
#

InterPro domains:
  IPR002018 Carboxylesterase, type B [PF00135] (79-141)
  IPR029058 Alpha/Beta hydrolase fold [G3DSA:3.40.50.1820] (62-142)
  IPR029058 Alpha/Beta hydrolase fold [SSF53474] (71-141)

Organism: Alexandrium catenella (NCBI:txid2925)

Secondary structure (DSSP, 8-state):
--------------------------------------------------------PPP------PEEEEEE-STTEEEEEEEETTEEEEEEEEE-EE--TT---EE---SEEEE-SS--PEES-SSSS-EES---EEEEE-

Sequence (142 aa):
DMEYAQLPDAAVSSNTRCTATRWPSACACALCLLPLALLSVHRRLGMSDTVALALLSPGSFGFSSHSTIDVALEPGMIVRGISAPTTAASFHSIPYARAGRWEEPRAARWQGVQDATSVGPSCMQPSSSPSSEDCLGLDVIL